Protein AF-A0A8T4WLY6-F1 (afdb_monomer_lite)

pLDDT: mean 70.37, std 14.98, range [44.16, 91.19]

Sequence (100 aa):
MNEESMEGEPAGTSHRKRIGKGIFWLGVLLVIATVLAPFVVSALAYTGRDVQLGFYEIFLTPLLIFGIIMVIIGIVLVLFPGFSKDGLWIMMTGPFGKTT

Foldseek 3Di:
DDPPDPPPDPPVLVVLLVVLQVLQVVLVVQLVCLVCVVVVVVVVVVVVDDDPVVVNCVPSVVSNVVSVVSNVSSCCSNVDPDQDVVNVVPVVDDPPPDDD

Structure (mmCIF, N/CA/C/O backbone):
data_AF-A0A8T4WLY6-F1
#
_entry.id   AF-A0A8T4WLY6-F1
#
loop_
_atom_site.group_PDB
_atom_site.id
_atom_site.type_symbol
_atom_site.label_atom_id
_atom_site.label_alt_id
_atom_site.label_comp_id
_atom_site.label_asym_id
_atom_site.label_entity_id
_atom_site.label_seq_id
_atom_site.pdbx_PDB_ins_code
_atom_site.Cartn_x
_atom_site.Cartn_y
_atom_site.Cartn_z
_atom_site.occupancy
_atom_site.B_iso_or_equiv
_atom_site.auth_seq_id
_atom_site.auth_comp_id
_atom_site.auth_asym_id
_atom_site.auth_atom_id
_atom_site.pdbx_PDB_model_num
ATOM 1 N N . MET A 1 1 ? -47.056 -7.522 26.259 1.00 46.78 1 MET A N 1
ATOM 2 C CA . MET A 1 1 ? -45.789 -8.271 26.183 1.00 46.78 1 MET A CA 1
ATOM 3 C C . MET A 1 1 ? -45.395 -8.299 24.718 1.00 46.78 1 MET A C 1
ATOM 5 O O . MET A 1 1 ? -46.036 -9.016 23.971 1.00 46.78 1 MET A O 1
ATOM 9 N N . ASN A 1 2 ? -44.520 -7.375 24.318 1.00 45.81 2 ASN A N 1
ATOM 10 C CA . ASN A 1 2 ? -43.768 -7.330 23.055 1.00 45.81 2 ASN A CA 1
ATOM 11 C C . ASN A 1 2 ? -42.775 -6.169 23.201 1.00 45.81 2 ASN A C 1
ATOM 13 O O . ASN A 1 2 ? -42.939 -5.090 22.642 1.00 45.81 2 ASN A O 1
ATOM 17 N N . GLU A 1 3 ? -41.799 -6.392 24.076 1.00 46.56 3 GLU A N 1
ATOM 18 C CA . GLU A 1 3 ? -40.592 -5.582 24.201 1.00 46.56 3 GLU A CA 1
ATOM 19 C C . GLU A 1 3 ? -39.533 -6.222 23.298 1.00 46.56 3 GLU A C 1
ATOM 21 O O . GLU A 1 3 ? -38.538 -6.766 23.765 1.00 46.56 3 GLU A O 1
ATOM 26 N N . GLU A 1 4 ? -39.773 -6.226 21.986 1.00 50.97 4 GLU A N 1
ATOM 27 C CA . GLU A 1 4 ? -38.692 -6.476 21.033 1.00 50.97 4 GLU A CA 1
ATOM 28 C C . GLU A 1 4 ? -37.836 -5.213 20.981 1.00 50.97 4 GLU A C 1
ATOM 30 O O . GLU A 1 4 ? -38.062 -4.295 20.195 1.00 50.97 4 GLU A O 1
ATOM 35 N N . SER A 1 5 ? -36.926 -5.142 21.953 1.00 48.72 5 SER A N 1
ATOM 36 C CA . SER A 1 5 ? -35.541 -4.701 21.815 1.00 48.72 5 SER A CA 1
ATOM 37 C C . SER A 1 5 ? -35.202 -4.072 20.460 1.00 48.72 5 SER A C 1
ATOM 39 O O . SER A 1 5 ? -34.500 -4.654 19.633 1.00 48.72 5 SER A O 1
ATOM 41 N N . MET A 1 6 ? -35.636 -2.827 20.268 1.00 47.72 6 MET A N 1
ATOM 42 C CA . MET A 1 6 ? -34.934 -1.884 19.409 1.00 47.72 6 MET A CA 1
ATOM 43 C C . MET A 1 6 ? -33.634 -1.503 20.123 1.00 47.72 6 MET A C 1
ATOM 45 O O . MET A 1 6 ? -33.490 -0.403 20.657 1.00 47.72 6 MET A O 1
ATOM 49 N N . GLU A 1 7 ? -32.683 -2.439 20.165 1.00 44.16 7 GLU A N 1
ATOM 50 C CA . GLU A 1 7 ? -31.277 -2.113 20.369 1.00 44.16 7 GLU A CA 1
ATOM 51 C C . GLU A 1 7 ? -30.838 -1.323 19.140 1.00 44.16 7 GLU A C 1
ATOM 53 O O . GLU A 1 7 ? -30.422 -1.867 18.118 1.00 44.16 7 GLU A O 1
ATOM 58 N N . GLY A 1 8 ? -31.030 -0.007 19.214 1.00 44.75 8 GLY A N 1
ATOM 59 C CA . GLY A 1 8 ? -30.512 0.918 18.228 1.00 44.75 8 GLY A CA 1
ATOM 60 C C . GLY A 1 8 ? -29.010 0.709 18.118 1.00 44.75 8 GLY A C 1
ATOM 61 O O . GLY A 1 8 ? -28.261 1.075 19.025 1.00 44.75 8 GLY A O 1
ATOM 62 N N . GLU A 1 9 ? -28.573 0.126 16.999 1.00 49.19 9 GLU A N 1
ATOM 63 C CA . GLU A 1 9 ? -27.179 0.174 16.583 1.00 49.19 9 GLU A CA 1
ATOM 64 C C . GLU A 1 9 ? -26.693 1.619 16.765 1.00 49.19 9 GLU A C 1
ATOM 66 O O . GLU A 1 9 ? -27.328 2.549 16.249 1.00 49.19 9 GLU A O 1
ATOM 71 N N . PRO A 1 10 ? -25.596 1.865 17.501 1.00 48.25 10 PRO A N 1
ATOM 72 C CA . PRO A 1 10 ? -25.110 3.217 17.691 1.00 48.25 10 PRO A CA 1
ATOM 73 C C . PRO A 1 10 ? -24.779 3.796 16.314 1.00 48.25 10 PRO A C 1
ATOM 75 O O . PRO A 1 10 ? -23.811 3.383 15.663 1.00 48.25 10 PRO A O 1
ATOM 78 N N . ALA A 1 11 ? -25.582 4.775 15.887 1.00 48.66 11 ALA A N 1
ATOM 79 C CA . ALA A 1 11 ? -25.548 5.428 14.577 1.00 48.66 11 ALA A CA 1
ATOM 80 C C . ALA A 1 11 ? -24.168 6.018 14.197 1.00 48.66 11 ALA A C 1
ATOM 82 O O . ALA A 1 11 ? -23.933 6.377 13.046 1.00 48.66 11 ALA A O 1
ATOM 83 N N . GLY A 1 12 ? -23.215 6.069 15.136 1.00 50.47 12 GLY A N 1
ATOM 84 C CA . GLY A 1 12 ? -21.824 6.469 14.908 1.00 50.47 12 GLY A CA 1
ATOM 85 C C . GLY A 1 12 ? -20.869 5.364 14.425 1.00 50.47 12 GLY A C 1
ATOM 86 O O . GLY A 1 12 ? -19.744 5.671 14.032 1.00 50.47 12 GLY A O 1
ATOM 87 N N . THR A 1 13 ? -21.261 4.085 14.427 1.00 54.78 13 THR A N 1
ATOM 88 C CA . THR A 1 13 ? -20.355 2.974 14.050 1.00 54.78 13 THR A CA 1
ATOM 89 C C . THR A 1 13 ? -20.293 2.713 12.541 1.00 54.78 13 THR A C 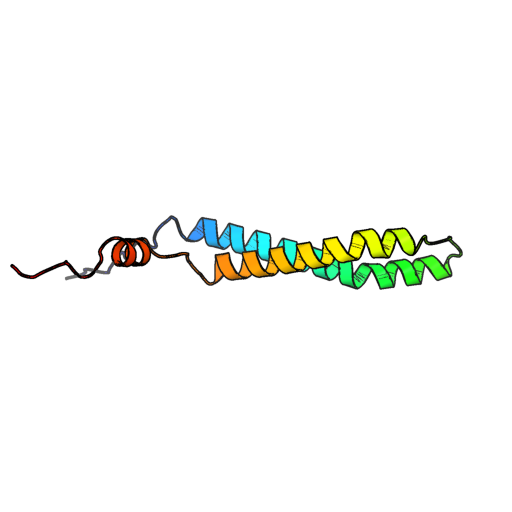1
ATOM 91 O O . THR A 1 13 ? -19.242 2.329 12.022 1.00 54.78 13 THR A O 1
ATOM 94 N N . SER A 1 14 ? -21.381 2.985 11.813 1.00 63.78 14 SER A N 1
ATOM 95 C CA . SER A 1 14 ? -21.502 2.694 10.376 1.00 63.78 14 SER A CA 1
ATOM 96 C C . SER A 1 14 ? -20.554 3.537 9.510 1.00 63.78 14 SER A C 1
ATOM 98 O O . SER A 1 14 ? -19.846 3.009 8.647 1.00 63.78 14 SER A O 1
ATOM 100 N N . HIS A 1 15 ? -20.461 4.848 9.760 1.00 69.06 15 HIS A N 1
ATOM 101 C CA . HIS A 1 15 ? -19.603 5.737 8.965 1.00 69.06 15 HIS A CA 1
ATOM 102 C C . HIS A 1 15 ? -18.113 5.484 9.203 1.00 69.06 15 HIS A C 1
ATOM 104 O O . HIS A 1 15 ? -17.339 5.436 8.249 1.00 69.06 15 HIS A O 1
ATOM 110 N N . ARG A 1 16 ? -17.712 5.214 10.449 1.00 65.94 16 ARG A N 1
ATOM 111 C CA . ARG A 1 16 ? -16.322 4.870 10.772 1.00 65.94 16 ARG A CA 1
ATOM 112 C C . ARG A 1 16 ? -15.886 3.562 10.112 1.00 65.94 16 ARG A C 1
ATOM 114 O O . ARG A 1 16 ? -14.806 3.522 9.529 1.00 65.94 16 ARG A O 1
ATOM 121 N N . LYS A 1 17 ? -16.726 2.518 10.141 1.00 70.50 17 LYS A N 1
ATOM 122 C CA . LYS A 1 17 ? -16.439 1.248 9.449 1.00 70.50 17 LYS A CA 1
ATOM 123 C C . LYS A 1 17 ? -16.321 1.438 7.934 1.00 70.50 17 LYS A C 1
ATOM 125 O O . LYS A 1 17 ? -15.437 0.848 7.318 1.00 70.50 17 LYS A O 1
ATOM 130 N N . ARG A 1 18 ? -17.158 2.294 7.331 1.00 78.88 18 ARG A N 1
ATOM 131 C CA . ARG A 1 18 ? -17.056 2.648 5.901 1.00 78.88 18 ARG A CA 1
ATOM 132 C C . ARG A 1 18 ? -15.749 3.373 5.577 1.00 78.88 18 ARG A C 1
ATOM 134 O O . ARG A 1 18 ? -15.093 3.000 4.609 1.00 78.88 18 ARG A O 1
ATOM 141 N N . ILE A 1 19 ? -15.347 4.342 6.400 1.00 80.31 19 ILE A N 1
ATOM 142 C CA . ILE A 1 19 ? -14.085 5.078 6.227 1.00 80.31 19 ILE A CA 1
ATOM 143 C C . ILE A 1 19 ? -12.882 4.144 6.412 1.00 80.31 19 ILE A C 1
ATOM 145 O O . ILE A 1 19 ? -11.998 4.122 5.562 1.00 80.31 19 ILE A O 1
ATOM 149 N N . GLY A 1 20 ? -12.877 3.312 7.459 1.00 77.19 20 GLY A N 1
ATOM 150 C CA . GLY A 1 20 ? -11.819 2.326 7.700 1.00 77.19 20 GLY A CA 1
ATOM 151 C C . GLY A 1 20 ? -11.678 1.327 6.550 1.00 77.19 20 GLY A C 1
ATOM 152 O O . GLY A 1 20 ? -10.568 1.071 6.090 1.00 77.19 20 GLY A O 1
ATOM 153 N N . LYS A 1 21 ? -12.803 0.842 6.004 1.00 80.69 21 LYS A N 1
ATOM 154 C CA . LYS A 1 21 ? -12.813 -0.024 4.817 1.00 80.69 21 LYS A CA 1
ATOM 155 C C . LYS A 1 21 ? -12.262 0.701 3.583 1.00 80.69 21 LYS A C 1
ATOM 157 O O . LYS A 1 21 ? -11.498 0.102 2.836 1.00 80.69 21 LYS A O 1
ATOM 162 N N . GLY A 1 22 ? -12.603 1.976 3.387 1.00 85.56 22 GLY A N 1
ATOM 163 C CA . GLY A 1 22 ? -12.061 2.796 2.297 1.00 85.56 22 GLY A CA 1
ATOM 164 C C . GLY A 1 22 ? -10.544 2.981 2.390 1.00 85.56 22 GLY A C 1
ATOM 165 O O . GLY A 1 22 ? -9.838 2.717 1.420 1.00 85.56 22 GLY A O 1
ATOM 166 N N . ILE A 1 23 ? -10.040 3.357 3.569 1.00 85.06 23 ILE A N 1
ATOM 167 C CA . ILE A 1 23 ? -8.600 3.522 3.831 1.00 85.06 23 ILE A CA 1
ATOM 168 C C . ILE A 1 23 ? -7.858 2.195 3.638 1.00 85.06 23 ILE A C 1
ATOM 170 O O . ILE A 1 23 ? -6.800 2.170 3.015 1.00 85.06 23 ILE A O 1
ATOM 174 N N . PHE A 1 24 ? -8.435 1.087 4.110 1.00 82.00 24 PHE A N 1
ATOM 175 C CA . PHE A 1 24 ? -7.874 -0.245 3.909 1.00 82.00 24 PHE A CA 1
ATOM 176 C C . PHE A 1 24 ? -7.731 -0.584 2.420 1.00 82.00 24 PHE A C 1
ATOM 178 O O . PHE A 1 24 ? -6.641 -0.939 1.981 1.00 82.00 24 PHE A O 1
ATOM 185 N N . TRP A 1 25 ? -8.799 -0.431 1.629 1.00 87.25 25 TRP A N 1
ATOM 186 C CA . TRP A 1 25 ? -8.749 -0.720 0.191 1.00 87.25 25 TRP A CA 1
ATOM 187 C C . TRP A 1 25 ? -7.773 0.186 -0.557 1.00 87.25 25 TRP A C 1
ATOM 189 O O . TRP A 1 25 ? -7.075 -0.290 -1.450 1.00 87.25 25 TRP A O 1
ATOM 199 N N . LEU A 1 26 ? -7.681 1.461 -0.172 1.00 89.31 26 LEU A N 1
ATOM 200 C CA . LEU A 1 26 ? -6.713 2.390 -0.749 1.00 89.31 26 LEU A CA 1
ATOM 201 C C . LEU A 1 26 ? -5.269 1.961 -0.444 1.00 89.31 26 LEU A C 1
ATOM 203 O O . LEU A 1 26 ? -4.436 1.940 -1.347 1.00 89.31 26 LEU A O 1
ATOM 207 N N . GLY A 1 27 ? -4.988 1.565 0.801 1.00 82.56 27 GLY A N 1
ATOM 208 C CA . GLY A 1 27 ? -3.685 1.036 1.203 1.00 82.56 27 GLY A CA 1
ATOM 209 C C . GLY A 1 27 ? -3.325 -0.256 0.465 1.00 82.56 27 GLY A C 1
ATOM 210 O O . GLY A 1 27 ? -2.215 -0.383 -0.045 1.00 82.56 27 GLY A O 1
ATOM 211 N N . VAL A 1 28 ? -4.275 -1.189 0.335 1.00 87.75 28 VAL A N 1
ATOM 212 C CA . VAL A 1 28 ? -4.077 -2.443 -0.415 1.00 87.75 28 VAL A CA 1
ATOM 213 C C . VAL A 1 28 ? -3.765 -2.154 -1.882 1.00 87.75 28 VAL A C 1
ATOM 215 O O . VAL A 1 28 ? -2.822 -2.720 -2.429 1.00 87.75 28 VAL A O 1
ATOM 218 N N . LEU A 1 29 ? -4.512 -1.246 -2.512 1.00 91.19 29 LEU A N 1
ATOM 219 C CA . LEU A 1 29 ? -4.279 -0.853 -3.900 1.00 91.19 29 LEU A CA 1
ATOM 220 C C . LEU A 1 29 ? -2.893 -0.220 -4.087 1.00 91.19 29 LEU A C 1
ATOM 222 O O . LEU A 1 29 ? -2.203 -0.551 -5.050 1.00 91.19 29 LEU A O 1
ATOM 226 N N . LEU A 1 30 ? -2.460 0.626 -3.148 1.00 88.12 30 LEU A N 1
ATOM 227 C CA . LEU A 1 30 ? -1.115 1.204 -3.137 1.00 88.12 30 LEU A CA 1
ATOM 228 C C . LEU A 1 30 ? -0.031 0.128 -3.060 1.00 88.12 30 LEU A C 1
ATOM 230 O O . LEU A 1 30 ? 0.892 0.160 -3.872 1.00 88.12 30 LEU A O 1
ATOM 234 N N . VAL A 1 31 ? -0.164 -0.835 -2.141 1.00 87.75 31 VAL A N 1
ATOM 235 C CA . VAL A 1 31 ? 0.789 -1.949 -1.983 1.00 87.75 31 VAL A CA 1
ATOM 236 C C . VAL A 1 31 ? 0.849 -2.799 -3.251 1.00 87.75 31 VAL A C 1
ATOM 238 O O . VAL A 1 31 ? 1.934 -3.091 -3.747 1.00 87.75 31 VAL A O 1
ATOM 241 N N . ILE A 1 32 ? -0.302 -3.148 -3.829 1.00 89.69 32 ILE A N 1
ATOM 242 C CA . ILE A 1 32 ? -0.356 -3.903 -5.087 1.00 89.69 32 ILE A CA 1
ATOM 243 C C . ILE A 1 32 ? 0.341 -3.123 -6.206 1.00 89.69 32 ILE A C 1
ATOM 245 O O . ILE A 1 32 ? 1.168 -3.689 -6.917 1.00 89.69 32 ILE A O 1
ATOM 249 N N . ALA A 1 33 ? 0.068 -1.824 -6.342 1.00 84.94 33 ALA A N 1
ATOM 250 C CA . ALA A 1 33 ? 0.720 -0.986 -7.344 1.00 84.94 33 ALA A CA 1
ATOM 251 C C . ALA A 1 33 ? 2.245 -0.932 -7.147 1.00 84.94 33 ALA A C 1
ATOM 253 O O . ALA A 1 33 ? 2.987 -1.007 -8.125 1.00 84.94 33 ALA A O 1
ATOM 254 N N . THR A 1 34 ? 2.722 -0.870 -5.897 1.00 86.06 34 THR A N 1
ATOM 255 C CA . THR A 1 34 ? 4.165 -0.887 -5.592 1.00 86.06 34 THR A CA 1
ATOM 256 C C . THR A 1 34 ? 4.798 -2.235 -5.924 1.00 86.06 34 THR A C 1
ATOM 258 O O . THR A 1 34 ? 5.893 -2.271 -6.474 1.00 86.06 34 THR A O 1
ATOM 261 N N . VAL A 1 35 ? 4.107 -3.343 -5.654 1.00 85.50 35 VAL A N 1
ATOM 262 C CA . VAL A 1 35 ? 4.583 -4.697 -5.982 1.00 85.50 35 VAL A CA 1
ATOM 263 C C . VAL A 1 35 ? 4.552 -4.972 -7.490 1.00 85.50 35 VAL A C 1
ATOM 265 O O . VAL A 1 35 ? 5.370 -5.748 -7.978 1.00 85.50 35 VAL A O 1
ATOM 268 N N . LEU A 1 36 ? 3.646 -4.339 -8.242 1.00 86.25 36 LEU A N 1
ATOM 269 C CA . LEU A 1 36 ? 3.537 -4.482 -9.700 1.00 86.25 36 LEU A CA 1
ATOM 270 C C . LEU A 1 36 ? 4.481 -3.559 -10.486 1.00 86.25 36 LEU A C 1
ATOM 272 O O . LEU A 1 36 ? 4.888 -3.897 -11.597 1.00 86.25 36 LEU A O 1
ATOM 276 N N . ALA A 1 37 ? 4.887 -2.428 -9.912 1.00 83.50 37 ALA A N 1
ATOM 277 C CA . ALA A 1 37 ? 5.826 -1.495 -10.527 1.00 83.50 37 ALA A CA 1
ATOM 278 C C . ALA A 1 37 ? 7.170 -2.104 -11.022 1.00 83.50 37 ALA A C 1
ATOM 280 O O . ALA A 1 37 ? 7.587 -1.712 -12.116 1.00 83.50 37 ALA A O 1
ATOM 281 N N . PRO A 1 38 ? 7.833 -3.081 -10.357 1.00 80.69 38 PRO A N 1
ATOM 282 C CA . PRO A 1 38 ? 9.070 -3.679 -10.877 1.00 80.69 38 PRO A CA 1
ATOM 283 C C . PRO A 1 38 ? 8.830 -4.501 -12.144 1.00 80.69 38 PRO A C 1
ATOM 285 O O . PRO A 1 38 ? 9.695 -4.553 -13.018 1.00 80.69 38 PRO A O 1
ATOM 288 N N . PHE A 1 39 ? 7.651 -5.114 -12.284 1.00 83.69 39 PHE A N 1
ATOM 289 C CA . PHE A 1 39 ? 7.282 -5.859 -13.489 1.00 83.69 39 PHE A CA 1
ATOM 290 C C . PHE A 1 39 ? 7.092 -4.917 -14.678 1.00 83.69 39 PHE A C 1
ATOM 292 O O . PHE A 1 39 ? 7.549 -5.212 -15.780 1.00 83.69 39 PHE A O 1
ATOM 299 N N . VAL A 1 40 ? 6.482 -3.751 -14.443 1.00 82.62 40 VAL A N 1
ATOM 300 C CA . VAL A 1 40 ? 6.327 -2.706 -15.466 1.00 82.62 40 VAL A CA 1
ATOM 301 C C . VAL A 1 40 ? 7.688 -2.145 -15.877 1.00 82.62 40 VAL A C 1
ATOM 303 O O . VAL A 1 40 ? 7.965 -2.031 -17.068 1.00 82.62 40 VAL A O 1
ATOM 306 N N . VAL A 1 41 ? 8.565 -1.853 -14.912 1.00 78.44 41 VAL A N 1
ATOM 307 C CA . VAL A 1 41 ? 9.940 -1.404 -15.187 1.00 78.44 41 VAL A CA 1
ATOM 308 C C . VAL A 1 41 ? 10.720 -2.453 -15.977 1.00 78.44 41 VAL A C 1
ATOM 310 O O . VAL A 1 41 ? 11.371 -2.112 -16.963 1.00 78.44 41 VAL A O 1
ATOM 313 N N . SER A 1 42 ? 10.597 -3.728 -15.608 1.00 78.50 42 SER A N 1
ATOM 314 C CA . SER A 1 42 ? 11.231 -4.832 -16.334 1.00 78.50 42 SER A CA 1
ATOM 315 C C . SER A 1 42 ? 10.729 -4.917 -17.776 1.00 78.50 42 SER A C 1
ATOM 317 O O . SER A 1 42 ? 11.533 -5.056 -18.691 1.00 78.50 42 SER A O 1
ATOM 319 N N . ALA A 1 43 ? 9.421 -4.764 -18.007 1.00 81.75 43 ALA A N 1
ATOM 320 C CA . ALA A 1 43 ? 8.846 -4.732 -19.352 1.00 81.75 43 ALA A CA 1
ATOM 321 C C . ALA A 1 43 ? 9.352 -3.535 -20.180 1.00 81.75 43 ALA A C 1
ATOM 323 O O . ALA A 1 43 ? 9.649 -3.682 -21.364 1.00 81.75 43 ALA A O 1
ATOM 324 N N . LEU A 1 44 ? 9.497 -2.362 -19.558 1.00 78.31 44 LEU A N 1
ATOM 325 C CA . LEU A 1 44 ? 10.024 -1.162 -20.213 1.00 78.31 44 LEU A CA 1
ATOM 326 C C . LEU A 1 44 ? 11.515 -1.280 -20.546 1.00 78.31 44 LEU A C 1
ATOM 328 O O . LEU A 1 44 ? 11.933 -0.778 -21.591 1.00 78.31 44 LEU A O 1
ATOM 332 N N . ALA A 1 45 ? 12.299 -1.989 -19.733 1.00 75.06 45 ALA A N 1
ATOM 333 C CA . ALA A 1 45 ? 13.710 -2.242 -20.018 1.00 75.06 45 ALA A CA 1
ATOM 334 C C . ALA A 1 45 ? 13.908 -3.000 -21.347 1.00 75.06 45 ALA A C 1
ATOM 336 O O . ALA A 1 45 ? 14.829 -2.689 -22.101 1.00 75.06 45 ALA A O 1
ATOM 337 N N . TYR A 1 46 ? 12.995 -3.912 -21.709 1.00 79.06 46 TYR A N 1
ATOM 338 C CA . TYR A 1 46 ? 13.032 -4.602 -23.010 1.00 79.06 46 TYR A CA 1
ATOM 339 C C . TYR A 1 46 ? 12.759 -3.683 -24.208 1.00 79.06 46 TYR A C 1
ATOM 341 O O . TYR A 1 46 ? 13.137 -4.012 -25.329 1.00 79.06 46 TYR A O 1
ATOM 349 N N . THR A 1 47 ? 12.133 -2.522 -23.994 1.00 81.25 47 THR A N 1
ATOM 350 C CA . THR A 1 47 ? 11.877 -1.536 -25.061 1.00 81.25 47 THR A CA 1
ATOM 351 C C . THR A 1 47 ? 13.065 -0.607 -25.331 1.00 81.25 47 THR A C 1
ATOM 353 O O . THR A 1 47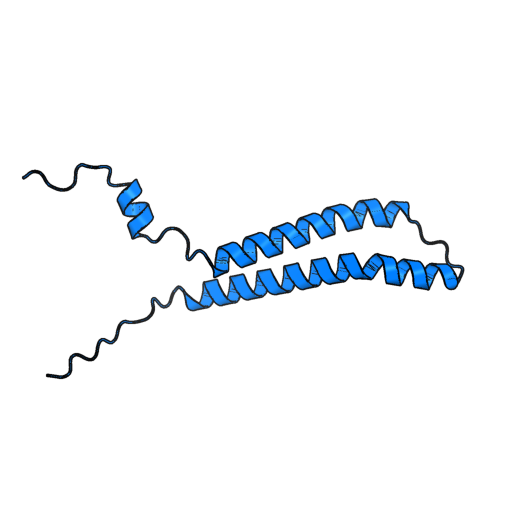 ? 12.959 0.289 -26.167 1.00 81.25 47 THR A O 1
ATOM 356 N N . GLY A 1 48 ? 14.198 -0.810 -24.644 1.00 69.75 48 GLY A N 1
ATOM 357 C CA . GLY A 1 48 ? 15.431 -0.046 -24.855 1.00 69.75 48 GLY A CA 1
ATOM 358 C C . GLY A 1 48 ? 15.389 1.384 -24.312 1.00 69.75 48 GLY A C 1
ATOM 359 O O . GLY A 1 48 ? 16.225 2.202 -24.684 1.00 69.75 48 GLY A O 1
ATOM 360 N N . ARG A 1 49 ? 14.414 1.713 -23.455 1.00 72.50 49 ARG A N 1
ATOM 361 C CA . ARG A 1 49 ? 14.400 2.986 -22.727 1.00 72.50 49 ARG A CA 1
ATOM 362 C C . ARG A 1 49 ? 15.268 2.871 -21.481 1.00 72.50 49 ARG A C 1
ATOM 364 O O . ARG A 1 49 ? 15.079 1.946 -20.695 1.00 72.50 49 ARG A O 1
ATOM 371 N N . ASP A 1 50 ? 16.152 3.843 -21.275 1.00 64.06 50 ASP A N 1
ATOM 372 C CA . ASP A 1 50 ? 16.926 3.960 -20.040 1.00 64.06 50 ASP A CA 1
ATOM 373 C C . ASP A 1 50 ? 15.983 4.229 -18.865 1.00 64.06 50 ASP A C 1
ATOM 375 O O . ASP A 1 50 ? 15.444 5.326 -18.698 1.00 64.06 50 ASP A O 1
ATOM 379 N N . VAL A 1 51 ? 15.751 3.202 -18.049 1.00 66.31 51 VAL A N 1
ATOM 380 C CA . VAL A 1 51 ? 14.973 3.339 -16.821 1.00 66.31 51 VAL A CA 1
ATOM 381 C C . VAL A 1 51 ? 15.935 3.707 -15.696 1.00 66.31 51 VAL A C 1
ATOM 383 O O . VAL A 1 51 ? 16.787 2.911 -15.307 1.00 66.31 51 VAL A O 1
ATOM 386 N N . GLN A 1 52 ? 15.815 4.923 -15.159 1.00 68.19 52 GLN A N 1
ATOM 387 C CA . GLN A 1 52 ? 16.589 5.351 -13.991 1.00 68.19 52 GLN A CA 1
ATOM 388 C C . GLN A 1 52 ? 16.136 4.588 -12.736 1.00 68.19 52 GLN A C 1
ATOM 390 O O . GLN A 1 52 ? 15.219 4.999 -12.024 1.00 68.19 52 GLN A O 1
ATOM 395 N N . LEU A 1 53 ? 16.823 3.482 -12.445 1.00 67.12 53 LEU A N 1
ATOM 396 C CA . LEU A 1 53 ? 16.578 2.622 -11.280 1.00 67.12 53 LEU A CA 1
ATOM 397 C C . LEU A 1 53 ? 16.758 3.357 -9.937 1.00 67.12 53 LEU A C 1
ATOM 399 O O . LEU A 1 53 ? 16.077 3.043 -8.967 1.00 67.12 53 LEU A O 1
ATOM 403 N N . GLY A 1 54 ? 17.604 4.393 -9.884 1.00 67.19 54 GLY A N 1
ATOM 404 C CA . GLY A 1 54 ? 17.816 5.176 -8.660 1.00 67.19 54 GLY A CA 1
ATOM 405 C C . GLY A 1 54 ? 16.573 5.947 -8.197 1.00 67.19 54 GLY A C 1
ATOM 406 O O . GLY A 1 54 ? 16.279 5.987 -7.006 1.00 67.19 54 GLY A O 1
ATOM 407 N N . PHE A 1 55 ? 15.785 6.502 -9.126 1.00 65.81 55 PHE A N 1
ATOM 408 C CA . PHE A 1 55 ? 14.504 7.137 -8.785 1.00 65.81 55 PHE A CA 1
ATOM 409 C C . PHE A 1 55 ? 13.466 6.105 -8.335 1.00 65.81 55 PHE A C 1
ATOM 411 O O . PHE A 1 55 ? 12.646 6.379 -7.465 1.00 65.81 55 PHE A O 1
ATOM 418 N N . TYR A 1 56 ? 13.514 4.901 -8.895 1.00 66.62 56 TYR A N 1
ATOM 419 C CA . TYR A 1 56 ? 12.595 3.836 -8.530 1.00 66.62 56 TYR A CA 1
ATOM 420 C C . TYR A 1 56 ? 12.754 3.440 -7.052 1.00 66.62 56 TYR A C 1
ATOM 422 O O . TYR A 1 56 ? 11.772 3.457 -6.314 1.00 66.62 56 TYR A O 1
ATOM 430 N N . GLU A 1 57 ? 13.976 3.182 -6.580 1.00 70.19 57 GLU A N 1
ATOM 431 C CA . GLU A 1 57 ? 14.213 2.766 -5.187 1.00 70.19 57 GLU A CA 1
ATOM 432 C C . GLU A 1 57 ? 13.879 3.857 -4.160 1.00 70.19 57 GLU A C 1
ATOM 434 O O . GLU A 1 57 ? 13.266 3.568 -3.126 1.00 70.19 57 GLU A O 1
ATOM 439 N N . ILE A 1 58 ? 14.226 5.113 -4.462 1.00 80.69 58 ILE A N 1
ATOM 440 C CA . ILE A 1 58 ? 14.010 6.256 -3.560 1.00 80.69 58 ILE A CA 1
ATOM 441 C C . ILE A 1 58 ? 12.516 6.525 -3.347 1.00 80.69 58 ILE A C 1
ATOM 443 O O . ILE A 1 58 ? 12.122 6.912 -2.248 1.00 80.69 58 ILE A O 1
ATOM 447 N N . PHE A 1 59 ? 11.675 6.307 -4.363 1.00 80.06 59 PHE A N 1
ATOM 448 C CA . PHE A 1 59 ? 10.242 6.601 -4.284 1.00 80.06 59 PHE A CA 1
ATOM 449 C C . PHE A 1 59 ? 9.379 5.380 -3.949 1.00 80.06 59 PHE A C 1
ATOM 451 O O . PHE A 1 59 ? 8.419 5.523 -3.190 1.00 80.06 59 PHE A O 1
ATOM 458 N N . LEU A 1 60 ? 9.698 4.179 -4.447 1.00 80.19 60 LEU A N 1
ATOM 459 C CA . LEU A 1 60 ? 8.882 2.997 -4.143 1.00 80.19 60 LEU A CA 1
ATOM 460 C C . LEU A 1 60 ? 8.971 2.579 -2.685 1.00 80.19 60 LEU A C 1
ATOM 462 O O . LEU A 1 60 ? 7.957 2.200 -2.106 1.00 80.19 60 LEU A O 1
ATOM 466 N N . THR A 1 61 ? 10.170 2.607 -2.109 1.00 82.38 61 THR A N 1
ATOM 467 C CA . THR A 1 61 ? 10.393 2.132 -0.741 1.00 82.38 61 THR A CA 1
ATOM 468 C C . THR A 1 61 ? 9.531 2.894 0.275 1.00 82.38 61 THR A C 1
ATOM 470 O O . THR A 1 61 ? 8.775 2.246 1.005 1.00 82.38 61 THR A O 1
ATOM 473 N N . PRO A 1 62 ? 9.533 4.245 0.317 1.00 86.62 62 PRO A N 1
ATOM 474 C CA . PRO A 1 62 ? 8.650 4.979 1.221 1.00 86.62 62 PRO A CA 1
ATOM 475 C C . PRO A 1 62 ? 7.169 4.829 0.853 1.00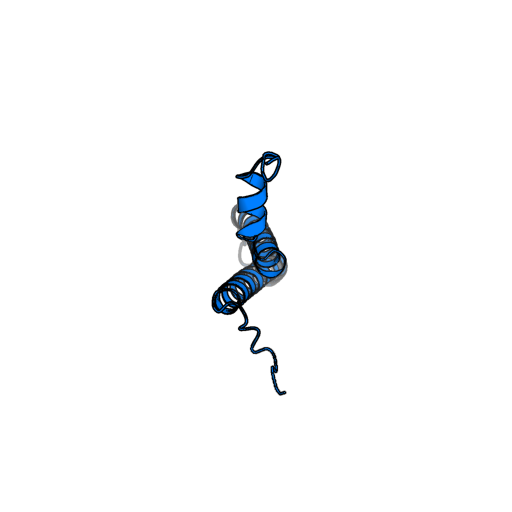 86.62 62 PRO A C 1
ATOM 477 O O . PRO A 1 62 ? 6.332 4.792 1.754 1.00 86.62 62 PRO A O 1
ATOM 480 N N . LEU A 1 63 ? 6.828 4.693 -0.435 1.00 87.00 63 LEU A N 1
ATOM 481 C CA . LEU A 1 63 ? 5.443 4.486 -0.870 1.00 87.00 63 LEU A CA 1
ATOM 482 C C . LEU A 1 63 ? 4.885 3.141 -0.379 1.00 87.00 63 LEU A C 1
ATOM 484 O O . LEU A 1 63 ? 3.747 3.082 0.084 1.00 87.00 63 LEU A O 1
ATOM 488 N N . LEU A 1 64 ? 5.696 2.081 -0.419 1.00 84.38 64 LEU A N 1
ATOM 489 C CA . LEU A 1 64 ? 5.342 0.756 0.087 1.00 84.38 64 LEU A CA 1
ATOM 490 C C . LEU A 1 64 ? 5.142 0.790 1.605 1.00 84.38 64 LEU A C 1
ATOM 492 O O . LEU A 1 64 ? 4.134 0.289 2.103 1.00 84.38 64 LEU A O 1
ATOM 496 N N . ILE A 1 65 ? 6.068 1.422 2.336 1.00 87.69 65 ILE A N 1
ATOM 497 C CA . ILE A 1 65 ? 5.959 1.602 3.791 1.00 87.69 65 ILE A CA 1
ATOM 498 C C . ILE A 1 65 ? 4.675 2.367 4.131 1.00 87.69 65 ILE A C 1
ATOM 500 O O . ILE A 1 65 ? 3.910 1.938 4.995 1.00 87.69 65 ILE A O 1
ATOM 504 N N . PHE A 1 66 ? 4.393 3.461 3.420 1.00 89.25 66 PHE A N 1
ATOM 505 C CA . PHE A 1 66 ? 3.176 4.244 3.614 1.00 89.25 66 PHE A CA 1
ATOM 506 C C . PHE A 1 66 ? 1.907 3.432 3.315 1.00 89.25 66 PHE A C 1
ATOM 508 O O . PHE A 1 66 ? 0.950 3.475 4.089 1.00 89.25 66 PHE A O 1
ATOM 515 N N . GLY A 1 67 ? 1.914 2.639 2.239 1.00 84.75 67 GLY A N 1
ATOM 516 C CA . GLY A 1 67 ? 0.828 1.721 1.895 1.00 84.75 67 GLY A CA 1
ATOM 517 C C . GLY A 1 67 ? 0.562 0.698 3.002 1.00 84.75 67 GLY A C 1
ATOM 518 O O . GLY A 1 67 ? -0.580 0.547 3.435 1.00 84.75 67 GLY A O 1
ATOM 519 N N . ILE A 1 68 ? 1.612 0.061 3.528 1.00 88.00 68 ILE A N 1
ATOM 520 C CA . ILE A 1 68 ? 1.516 -0.893 4.644 1.00 88.00 68 ILE A CA 1
ATOM 521 C C . ILE A 1 68 ? 0.940 -0.219 5.897 1.00 88.00 68 ILE A C 1
ATOM 523 O O . ILE A 1 68 ? 0.029 -0.764 6.522 1.00 88.00 68 ILE A O 1
ATOM 527 N N . ILE A 1 69 ? 1.415 0.980 6.244 1.00 89.81 69 ILE A N 1
ATOM 528 C CA . ILE A 1 69 ? 0.896 1.745 7.388 1.00 89.81 69 ILE A CA 1
ATOM 529 C C . ILE A 1 69 ? -0.594 2.055 7.195 1.00 89.81 69 ILE A C 1
ATOM 531 O O . ILE A 1 69 ? -1.384 1.850 8.118 1.00 89.81 69 ILE A O 1
ATOM 535 N N . MET A 1 70 ? -1.008 2.486 5.999 1.00 86.38 70 MET A N 1
ATOM 536 C CA . MET A 1 70 ? -2.423 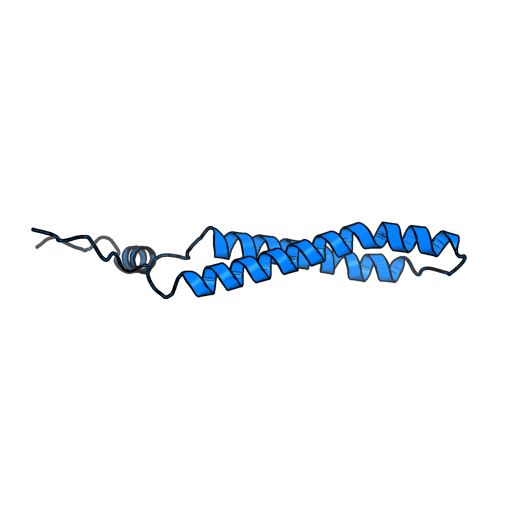2.719 5.686 1.00 86.38 70 MET A CA 1
ATOM 537 C C . MET A 1 70 ? -3.271 1.455 5.844 1.00 86.38 70 MET A C 1
ATOM 539 O O . MET A 1 70 ? -4.364 1.527 6.410 1.00 86.38 70 MET A O 1
ATOM 543 N N . VAL A 1 71 ? -2.773 0.301 5.392 1.00 86.12 71 VAL A N 1
ATOM 544 C CA . VAL A 1 71 ? -3.455 -0.989 5.569 1.00 86.12 71 VAL A CA 1
ATOM 545 C C . VAL A 1 71 ? -3.627 -1.304 7.054 1.00 86.12 71 VAL A C 1
ATOM 547 O O . VAL A 1 71 ? -4.741 -1.615 7.478 1.00 86.12 71 VAL A O 1
ATOM 550 N N . ILE A 1 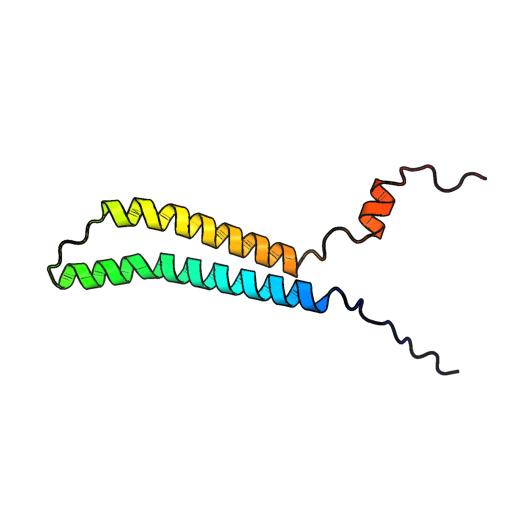72 ? -2.568 -1.162 7.857 1.00 87.12 72 ILE A N 1
ATOM 551 C CA . ILE A 1 72 ? -2.617 -1.403 9.306 1.00 87.12 72 ILE A CA 1
ATOM 552 C C . ILE A 1 72 ? -3.638 -0.475 9.974 1.00 87.12 72 ILE A C 1
ATOM 554 O O . ILE A 1 72 ? -4.492 -0.945 10.724 1.00 87.12 72 ILE A O 1
ATOM 558 N N . ILE A 1 73 ? -3.612 0.825 9.669 1.00 84.44 73 ILE A N 1
ATOM 559 C CA . ILE A 1 73 ? -4.569 1.796 10.220 1.00 84.44 73 ILE A CA 1
ATOM 560 C C . ILE A 1 73 ? -6.003 1.440 9.809 1.00 84.44 73 ILE A C 1
ATOM 562 O O . ILE A 1 73 ? -6.906 1.465 10.647 1.00 84.44 73 ILE A O 1
ATOM 566 N N . GLY A 1 74 ? -6.223 1.067 8.546 1.00 78.88 74 GLY A N 1
ATOM 567 C CA . GLY A 1 74 ? -7.524 0.622 8.049 1.00 78.88 74 GLY A CA 1
ATOM 568 C C . GLY A 1 74 ? -8.047 -0.603 8.804 1.00 78.88 74 GLY A C 1
ATOM 569 O O . GLY A 1 74 ? -9.196 -0.601 9.249 1.00 78.88 74 GLY A O 1
ATOM 570 N N . ILE A 1 75 ? -7.191 -1.606 9.029 1.00 80.94 75 ILE A N 1
ATOM 571 C CA . ILE A 1 75 ? -7.514 -2.800 9.827 1.00 80.94 75 ILE A CA 1
ATOM 572 C C . ILE A 1 75 ? -7.874 -2.406 11.261 1.00 80.94 75 ILE A C 1
ATOM 574 O O . ILE A 1 75 ? -8.914 -2.829 11.765 1.00 80.94 75 ILE A O 1
ATOM 578 N N . VAL A 1 76 ? -7.059 -1.568 11.908 1.00 81.06 76 VAL A N 1
ATOM 579 C CA . VAL A 1 76 ? -7.298 -1.119 13.287 1.00 81.06 76 VAL A CA 1
ATOM 580 C C . VAL A 1 76 ? -8.625 -0.370 13.393 1.00 81.06 76 VAL A C 1
ATOM 582 O O . VAL A 1 76 ? -9.395 -0.622 14.313 1.00 81.06 76 VAL A O 1
ATOM 585 N N . LEU A 1 77 ? -8.952 0.500 12.437 1.00 76.00 77 LEU A N 1
ATOM 586 C CA . LEU A 1 77 ? -10.217 1.239 12.435 1.00 76.00 77 LEU A CA 1
ATOM 587 C C . LEU A 1 77 ? -11.448 0.348 12.226 1.00 76.00 77 LEU A C 1
ATOM 589 O O . LEU A 1 77 ? -12.533 0.717 12.682 1.00 76.00 77 LEU A O 1
ATOM 593 N N . VAL A 1 78 ? -11.292 -0.786 11.537 1.00 72.81 78 VAL A N 1
ATOM 594 C CA . VAL A 1 78 ? -12.368 -1.757 11.293 1.00 72.81 78 VAL A CA 1
ATOM 595 C C . VAL A 1 78 ? -12.532 -2.725 12.468 1.00 72.81 78 VAL A C 1
ATOM 597 O O . VAL A 1 78 ? -13.667 -2.973 12.879 1.00 72.81 78 VAL A O 1
ATOM 600 N N . LEU A 1 79 ? -11.430 -3.261 13.003 1.00 73.38 79 LEU A N 1
ATOM 601 C CA . LEU A 1 79 ? -11.432 -4.277 14.065 1.00 73.38 79 LEU A CA 1
ATOM 602 C C . LEU A 1 79 ? -11.574 -3.686 15.465 1.00 73.38 79 LEU A C 1
ATOM 604 O O . LEU A 1 79 ? -12.233 -4.287 16.308 1.00 73.38 79 LEU A O 1
ATOM 608 N N . PHE A 1 80 ? -10.989 -2.516 15.716 1.00 73.00 80 PHE A N 1
ATOM 609 C CA . PHE A 1 80 ? -11.084 -1.838 17.000 1.00 73.00 80 PHE A CA 1
ATOM 610 C C . PHE A 1 80 ? -12.060 -0.665 16.870 1.00 73.00 80 PHE A C 1
ATOM 612 O O . PHE A 1 80 ? -11.656 0.438 16.471 1.00 73.00 80 PHE A O 1
ATOM 619 N N . PRO A 1 81 ? -13.350 -0.846 17.227 1.00 59.78 81 PRO A N 1
ATOM 620 C CA . PRO A 1 81 ? -14.204 0.279 17.574 1.00 59.78 81 PRO A CA 1
ATOM 621 C C . PRO A 1 81 ? -13.558 0.903 18.812 1.00 59.78 81 PRO A C 1
ATOM 623 O O . PRO A 1 81 ? -13.718 0.407 19.918 1.00 59.78 81 PRO A O 1
ATOM 626 N N . GLY A 1 82 ? -12.678 1.880 18.568 1.00 57.31 82 GLY A N 1
ATOM 627 C CA . GLY A 1 82 ? -11.725 2.409 19.550 1.00 57.31 82 GLY A CA 1
ATOM 628 C C . GLY A 1 82 ? -12.357 2.641 20.913 1.00 57.31 82 GLY A C 1
ATOM 629 O O . GLY A 1 82 ? -13.537 2.971 20.930 1.00 57.31 82 GLY A O 1
ATOM 630 N N . PHE A 1 83 ? -11.560 2.440 21.977 1.00 52.09 83 PHE A N 1
ATOM 631 C CA . PHE A 1 83 ? -11.917 2.552 23.398 1.00 52.09 83 PHE A CA 1
ATOM 632 C C . PHE A 1 83 ? -13.349 3.041 23.580 1.00 52.09 83 PHE A C 1
ATOM 634 O O . PHE A 1 83 ? -13.605 4.242 23.432 1.00 52.09 83 PHE A O 1
ATOM 641 N N . SER A 1 84 ? -14.286 2.106 23.809 1.00 51.03 84 SER A N 1
ATOM 642 C CA . SER A 1 84 ? -15.672 2.489 24.080 1.00 51.03 84 SER A CA 1
ATOM 643 C C . SER A 1 84 ? -15.647 3.574 25.155 1.00 51.03 84 SER A C 1
ATOM 645 O O . SER A 1 84 ? -14.727 3.628 25.980 1.00 51.03 84 SER A O 1
ATOM 647 N N . LYS A 1 85 ? -16.630 4.474 25.141 1.00 53.00 85 LYS A N 1
ATOM 648 C CA . LYS A 1 85 ? -16.727 5.495 26.188 1.00 53.00 85 LYS A CA 1
ATOM 649 C C . LYS A 1 85 ? -16.653 4.864 27.583 1.00 53.00 85 LYS A C 1
ATOM 651 O O . LYS A 1 85 ? -16.109 5.504 28.467 1.00 53.00 85 LYS A O 1
ATOM 656 N N . ASP A 1 86 ? -17.057 3.602 27.736 1.00 50.09 86 ASP A N 1
ATOM 657 C CA . ASP A 1 86 ? -16.928 2.815 28.967 1.00 50.09 86 ASP A CA 1
ATOM 658 C C . ASP A 1 86 ? -15.478 2.442 29.293 1.00 50.09 86 ASP A C 1
ATOM 660 O O . ASP A 1 86 ? -15.080 2.527 30.445 1.00 50.09 86 ASP A O 1
ATOM 664 N N . GLY A 1 87 ? -14.650 2.098 28.303 1.00 53.75 87 GLY A N 1
ATOM 665 C CA . GLY A 1 87 ? -13.218 1.851 28.503 1.00 53.75 87 GLY A CA 1
ATOM 666 C C . GLY A 1 87 ? -12.446 3.110 28.911 1.00 53.75 87 GLY A C 1
ATOM 667 O O . GLY A 1 87 ? -11.577 3.038 29.775 1.00 53.75 87 GLY A O 1
ATOM 668 N N . LEU A 1 88 ? -12.795 4.274 28.347 1.00 54.62 88 LEU A N 1
ATOM 669 C CA . LEU A 1 88 ? -12.241 5.564 28.779 1.00 54.62 88 LEU A CA 1
ATOM 670 C C . LEU A 1 88 ? -12.788 5.973 30.158 1.00 54.62 88 LEU A C 1
ATOM 672 O O . LEU A 1 88 ? -12.047 6.525 30.966 1.00 54.62 88 LEU A O 1
ATOM 676 N N . TRP A 1 89 ? -14.059 5.665 30.444 1.00 50.44 89 TRP A N 1
ATOM 677 C CA . TRP A 1 89 ? -14.682 5.924 31.742 1.00 50.44 89 TRP A CA 1
ATOM 678 C C . TRP A 1 89 ? -14.046 5.071 32.837 1.00 50.44 89 TRP A C 1
ATOM 680 O O . TRP A 1 89 ? -13.632 5.641 33.828 1.00 50.44 89 TRP A O 1
ATOM 690 N N . ILE A 1 90 ? -13.826 3.769 32.622 1.00 55.56 90 ILE A N 1
ATOM 691 C CA . ILE A 1 90 ? -13.110 2.871 33.551 1.00 55.56 90 ILE A CA 1
ATOM 692 C C . ILE A 1 90 ? -11.667 3.338 33.791 1.00 55.56 90 ILE A C 1
ATOM 694 O O . ILE A 1 90 ? -11.135 3.176 34.885 1.00 55.56 90 ILE A O 1
ATOM 698 N N . MET A 1 91 ? -11.026 3.942 32.788 1.00 56.88 91 MET A N 1
ATOM 699 C CA . MET A 1 91 ? -9.674 4.484 32.936 1.00 56.88 91 MET A CA 1
ATOM 700 C C . MET A 1 91 ? -9.653 5.835 33.677 1.00 56.88 91 MET A C 1
ATOM 702 O O . MET A 1 91 ? -8.677 6.137 34.359 1.00 56.88 91 MET A O 1
ATOM 706 N N . MET A 1 92 ? -10.718 6.639 33.561 1.00 56.81 92 MET A N 1
ATOM 707 C CA . MET A 1 92 ? -10.882 7.916 34.275 1.00 56.81 92 MET A CA 1
ATOM 708 C C . MET A 1 92 ? -11.461 7.747 35.687 1.00 56.81 92 MET A C 1
ATOM 710 O O . MET A 1 92 ? -11.123 8.512 36.587 1.00 56.81 92 MET A O 1
ATOM 714 N N . THR A 1 93 ? -12.294 6.735 35.913 1.00 55.84 93 THR A N 1
ATOM 715 C CA . THR A 1 93 ? -12.756 6.305 37.228 1.00 55.84 93 T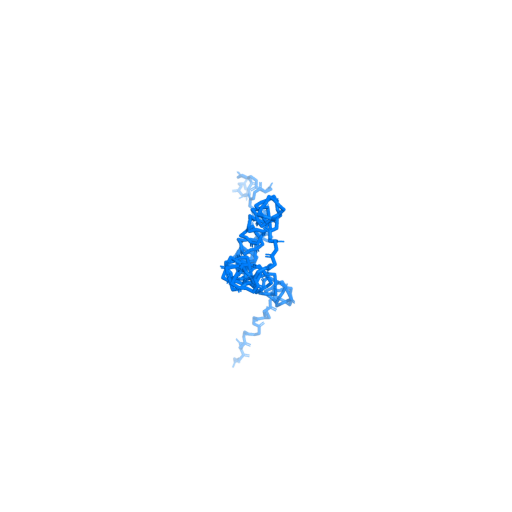HR A CA 1
ATOM 716 C C . THR A 1 93 ? -11.831 5.200 37.715 1.00 55.84 93 THR A C 1
ATOM 718 O O . THR A 1 93 ? -12.134 4.013 37.597 1.00 55.84 93 THR A O 1
ATOM 721 N N . GLY A 1 94 ? -10.691 5.587 38.290 1.00 55.72 94 GLY A N 1
ATOM 722 C CA . GLY A 1 94 ? -9.940 4.690 39.173 1.00 55.72 94 GLY A CA 1
ATOM 723 C C . GLY A 1 94 ? -10.848 4.067 40.258 1.00 55.72 94 GLY A C 1
ATOM 724 O O . GLY A 1 94 ? -11.998 4.486 40.413 1.00 55.72 94 GLY A O 1
ATOM 725 N N . PRO A 1 95 ? -10.360 3.074 41.024 1.00 53.22 95 PRO A N 1
ATOM 726 C CA . PRO A 1 95 ? -11.157 2.158 41.853 1.00 53.22 95 PRO A CA 1
ATOM 727 C C . PRO A 1 95 ? -11.756 2.820 43.114 1.00 53.22 95 PRO A C 1
ATOM 729 O O . PRO A 1 95 ? -11.463 2.430 44.238 1.00 53.22 95 PRO A O 1
ATOM 732 N N . PHE A 1 96 ? -12.613 3.824 42.937 1.00 56.28 96 PHE A N 1
ATOM 733 C CA . PHE A 1 96 ? -13.303 4.565 43.997 1.00 56.28 96 PHE A CA 1
ATOM 734 C C . PHE A 1 96 ? -14.813 4.673 43.736 1.00 56.28 96 PHE A C 1
ATOM 736 O O . PHE A 1 96 ? -15.485 5.580 44.220 1.00 56.28 96 PHE A O 1
ATOM 743 N N . GLY A 1 97 ? -15.373 3.744 42.960 1.00 51.44 97 GLY A N 1
ATOM 744 C CA . GLY A 1 97 ? -16.813 3.624 42.760 1.00 51.44 97 GLY A CA 1
ATOM 745 C C . GLY A 1 97 ? -17.412 2.569 43.685 1.00 51.44 97 GLY A C 1
ATOM 746 O O . GLY A 1 97 ? -17.427 1.402 43.316 1.00 51.44 97 GLY A O 1
ATOM 747 N N . LYS A 1 98 ? -17.970 3.012 44.819 1.00 47.62 98 LYS A N 1
ATOM 748 C CA . LYS A 1 98 ? -18.768 2.268 45.822 1.00 47.62 98 LYS A CA 1
ATOM 749 C C . LYS A 1 98 ? -18.017 1.673 47.019 1.00 47.62 98 LYS A C 1
ATOM 751 O O . LYS A 1 98 ? -17.842 0.466 47.132 1.00 47.62 98 LYS A O 1
ATOM 756 N N . THR A 1 99 ? -17.777 2.529 48.007 1.00 47.22 99 THR A N 1
ATOM 757 C CA . THR A 1 99 ? -18.020 2.183 49.418 1.00 47.22 99 THR A CA 1
ATOM 758 C C . THR A 1 99 ? -18.769 3.335 50.081 1.00 47.22 99 THR A C 1
ATOM 760 O O . THR A 1 99 ? -18.159 4.235 50.658 1.00 47.22 99 THR A O 1
ATOM 763 N N . THR A 1 100 ? -20.092 3.346 49.945 1.00 44.47 100 THR A N 1
ATOM 764 C CA . THR A 1 100 ? -21.016 3.921 50.935 1.00 44.47 100 THR A CA 1
ATOM 765 C C . THR A 1 100 ? -22.365 3.242 50.780 1.00 44.47 100 THR A C 1
ATOM 767 O O . THR A 1 100 ? -22.754 3.001 49.613 1.00 44.47 100 THR A O 1
#

Radius of gyration: 23.69 Å; chains: 1; bounding box: 64×16×76 Å

Secondary structure (DSSP, 8-state):
----------TTHHHHHHHHHHHHHHHHHHHHHHHHHHHHHHHHHTTT----HHHHHHHHHHHHHHHHHHHHHHHHHHH---S-HHHHHHHHS-S-S---